Protein AF-A0A6B3I797-F1 (afdb_monomer_lite)

Radius of gyration: 17.32 Å; chains: 1; bounding box: 39×41×37 Å

Secondary structure (DSSP, 8-state):
-HHHHHHHHHHHHHGGGSPTT-------TT-TT-HHHHHHHHHSPPS--SGGGSSS-----PPP---------

pLDDT: mean 74.28, std 14.54, range [41.03, 91.56]

Foldseek 3Di:
DVVVVVVVVVVVVCVVVDDPPDDDDDDDLPDPPGVVNVVCVVPPDDPDDVVVVPDDDDDDDDPDDDDDDDDDD

Sequence (73 aa):
RASVDAVRAMMRQSIGAVPDGLPVSTVAMSDEYDPVAMWLRANARPFYDREAHAPAGAPPAAPGYGYPPQQHR

Structure (mmCIF, N/CA/C/O backbone):
data_AF-A0A6B3I797-F1
#
_entry.id   AF-A0A6B3I797-F1
#
loop_
_atom_site.group_PDB
_atom_site.id
_atom_site.type_symbol
_atom_site.label_atom_id
_atom_site.label_alt_id
_atom_site.label_comp_id
_atom_site.label_asym_id
_atom_site.label_entity_id
_atom_site.label_seq_id
_atom_site.pdbx_PDB_ins_code
_atom_site.Cartn_x
_atom_site.Cartn_y
_atom_site.Cartn_z
_atom_site.occupancy
_atom_site.B_iso_or_equiv
_atom_site.auth_seq_id
_atom_site.auth_comp_id
_atom_site.auth_asym_id
_atom_site.auth_atom_id
_atom_site.pdbx_PDB_model_num
ATOM 1 N N . ARG A 1 1 ? -3.879 -3.843 -14.423 1.00 69.06 1 ARG A N 1
ATOM 2 C CA . ARG A 1 1 ? -5.028 -2.961 -14.088 1.00 69.06 1 ARG A CA 1
ATOM 3 C C . ARG A 1 1 ? -6.059 -3.705 -13.238 1.00 69.06 1 ARG A C 1
ATOM 5 O O . ARG A 1 1 ? -6.135 -3.393 -12.063 1.00 69.06 1 ARG A O 1
ATOM 12 N N . ALA A 1 2 ? -6.681 -4.781 -13.741 1.00 80.75 2 ALA A N 1
ATOM 13 C CA . ALA A 1 2 ? -7.609 -5.622 -12.964 1.00 80.75 2 ALA A CA 1
ATOM 14 C C . ALA A 1 2 ? -7.057 -6.098 -11.601 1.00 80.75 2 ALA A C 1
ATOM 16 O O . ALA A 1 2 ? -7.753 -6.024 -10.597 1.00 80.75 2 ALA A O 1
ATOM 17 N N . SER A 1 3 ? -5.782 -6.502 -11.532 1.00 76.50 3 SER A N 1
ATOM 18 C CA . SER A 1 3 ? -5.141 -6.888 -10.264 1.00 76.50 3 SER A CA 1
ATOM 19 C C . SER A 1 3 ? -5.062 -5.736 -9.252 1.00 76.50 3 SER A C 1
ATOM 21 O O . SER A 1 3 ? -5.245 -5.957 -8.062 1.00 76.50 3 SER A O 1
ATOM 23 N N . VAL A 1 4 ? -4.829 -4.500 -9.712 1.00 79.81 4 VAL A N 1
ATOM 24 C CA . VAL A 1 4 ? -4.791 -3.305 -8.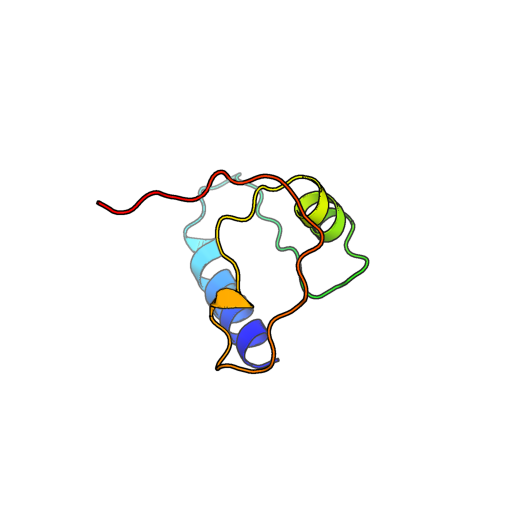848 1.00 79.81 4 VAL A CA 1
ATOM 25 C C . VAL A 1 4 ? -6.191 -2.988 -8.327 1.00 79.81 4 VAL A C 1
ATOM 27 O O . VAL A 1 4 ? -6.349 -2.679 -7.149 1.00 79.81 4 VAL A O 1
ATOM 30 N N . ASP A 1 5 ? -7.209 -3.116 -9.176 1.00 85.25 5 ASP A N 1
ATOM 31 C CA . ASP A 1 5 ? -8.602 -2.886 -8.787 1.00 85.25 5 ASP A CA 1
ATOM 32 C C . ASP A 1 5 ? -9.091 -3.938 -7.780 1.00 85.25 5 ASP A C 1
ATOM 34 O O . ASP A 1 5 ? -9.735 -3.585 -6.788 1.00 85.25 5 ASP A O 1
ATOM 38 N N . ALA A 1 6 ? -8.710 -5.206 -7.970 1.00 88.00 6 ALA A N 1
ATOM 39 C CA . ALA A 1 6 ? -8.978 -6.287 -7.024 1.00 88.00 6 ALA A CA 1
ATOM 40 C C . ALA A 1 6 ? -8.309 -6.036 -5.661 1.00 88.00 6 ALA A C 1
ATOM 42 O O . ALA A 1 6 ? -8.972 -6.122 -4.627 1.00 88.00 6 ALA A O 1
ATOM 43 N N . VAL A 1 7 ? -7.030 -5.638 -5.645 1.00 83.75 7 VAL A N 1
ATOM 44 C CA . VAL A 1 7 ? -6.323 -5.271 -4.403 1.00 83.75 7 VAL A CA 1
ATOM 45 C C . VAL A 1 7 ? -6.977 -4.062 -3.734 1.00 83.75 7 VAL A C 1
ATOM 47 O O . VAL A 1 7 ? -7.159 -4.060 -2.518 1.00 83.75 7 VAL A O 1
ATOM 50 N N . ARG A 1 8 ? -7.392 -3.047 -4.501 1.00 86.25 8 ARG A N 1
ATOM 51 C CA . ARG A 1 8 ? -8.093 -1.875 -3.957 1.00 86.25 8 ARG A CA 1
ATOM 52 C C . ARG A 1 8 ? -9.431 -2.266 -3.321 1.00 86.25 8 ARG A C 1
ATOM 54 O O . ARG A 1 8 ? -9.789 -1.716 -2.283 1.00 86.25 8 ARG A O 1
ATOM 61 N N . ALA A 1 9 ? -10.166 -3.200 -3.925 1.00 91.06 9 ALA A N 1
ATOM 62 C CA . ALA A 1 9 ? -11.401 -3.729 -3.354 1.00 91.06 9 ALA A CA 1
ATOM 63 C C . ALA A 1 9 ? -11.148 -4.509 -2.058 1.00 91.06 9 ALA A C 1
ATOM 65 O O . ALA A 1 9 ? -11.814 -4.238 -1.060 1.00 91.06 9 ALA A O 1
ATOM 66 N N . MET A 1 10 ? -10.146 -5.390 -2.052 1.00 91.56 10 MET A N 1
ATOM 67 C CA . MET A 1 10 ? -9.724 -6.133 -0.863 1.00 91.56 10 MET A CA 1
ATOM 68 C C . MET A 1 10 ? -9.329 -5.185 0.278 1.00 91.56 10 MET A C 1
ATOM 70 O O . MET A 1 10 ? -9.841 -5.316 1.383 1.00 91.56 10 MET A O 1
ATOM 74 N N . MET A 1 11 ? -8.496 -4.173 0.013 1.00 89.75 11 MET A N 1
ATOM 75 C CA . MET A 1 11 ? -8.054 -3.223 1.042 1.00 89.75 11 MET A CA 1
ATOM 76 C C . MET A 1 11 ? -9.207 -2.424 1.656 1.00 89.75 11 MET A C 1
ATOM 78 O O . MET A 1 11 ? -9.210 -2.211 2.866 1.00 89.75 11 MET A O 1
ATOM 82 N N . ARG A 1 12 ? -10.211 -2.018 0.859 1.00 89.25 12 ARG A N 1
ATOM 83 C CA . ARG A 1 12 ? -11.415 -1.348 1.393 1.00 89.25 12 ARG A CA 1
ATOM 84 C C . ARG A 1 12 ? -12.174 -2.226 2.384 1.00 89.25 12 ARG A C 1
ATOM 86 O O . ARG A 1 12 ? -12.724 -1.699 3.342 1.00 89.25 12 ARG A O 1
ATOM 93 N N . GLN A 1 13 ? -12.210 -3.536 2.149 1.00 91.12 13 GLN A N 1
ATOM 94 C CA . GLN A 1 13 ? -12.841 -4.481 3.064 1.00 91.12 13 GLN A CA 1
ATOM 95 C C . GLN A 1 13 ? -11.976 -4.716 4.312 1.00 91.12 13 GLN A C 1
ATOM 97 O O . GLN A 1 13 ? -12.496 -4.700 5.424 1.00 91.12 13 GLN A O 1
ATOM 102 N N . SER A 1 14 ? -10.661 -4.877 4.144 1.00 89.12 14 SER A N 1
ATOM 103 C CA . SER A 1 14 ? -9.736 -5.175 5.244 1.00 89.12 14 SER A CA 1
ATOM 104 C C . SER A 1 14 ? -9.517 -4.009 6.208 1.00 89.12 14 SER A C 1
ATOM 106 O O . SER A 1 14 ? -9.295 -4.248 7.391 1.00 89.12 14 SER A O 1
ATOM 108 N N . ILE A 1 15 ? -9.600 -2.755 5.743 1.00 89.06 15 ILE A N 1
ATOM 109 C CA . ILE A 1 15 ? -9.415 -1.568 6.601 1.00 89.06 15 ILE A CA 1
ATOM 110 C C . ILE A 1 15 ? -10.422 -1.524 7.756 1.00 89.06 15 ILE A C 1
ATOM 112 O O . ILE A 1 15 ? -10.074 -1.066 8.837 1.00 89.06 15 ILE A O 1
ATOM 116 N N . GLY A 1 16 ? -11.634 -2.057 7.570 1.00 89.25 16 GLY A N 1
ATOM 117 C CA . GLY A 1 16 ? -12.633 -2.129 8.640 1.00 89.25 16 GLY A CA 1
ATOM 118 C C . GLY A 1 16 ? -12.264 -3.078 9.788 1.00 89.25 16 GLY A C 1
ATOM 119 O O . GLY A 1 16 ? -12.877 -3.005 10.845 1.00 89.25 16 GLY A O 1
ATOM 120 N N . ALA A 1 17 ? -11.276 -3.957 9.598 1.00 91.00 17 ALA A N 1
ATOM 121 C CA . ALA A 1 17 ? -10.765 -4.850 10.639 1.00 91.00 17 ALA A CA 1
ATOM 122 C C . ALA A 1 17 ? -9.555 -4.268 11.396 1.00 91.00 17 ALA A C 1
ATOM 124 O O . ALA A 1 17 ? -9.005 -4.930 12.278 1.00 91.00 17 ALA A O 1
ATOM 125 N N . VAL A 1 18 ? -9.099 -3.065 11.036 1.00 89.50 18 VAL A N 1
ATOM 126 C CA . VAL A 1 18 ? -7.937 -2.424 11.658 1.00 89.50 18 VAL A CA 1
ATOM 127 C C . VAL A 1 18 ? -8.344 -1.819 13.008 1.00 89.50 18 VAL A C 1
ATOM 129 O O . VAL A 1 18 ? -9.391 -1.179 13.077 1.00 89.50 18 VAL A O 1
ATOM 132 N N . PRO A 1 19 ? -7.541 -1.990 14.077 1.00 91.25 19 PRO A N 1
ATOM 133 C CA . PRO A 1 19 ? -7.808 -1.358 15.365 1.00 91.25 19 PRO A CA 1
ATOM 134 C C . PRO A 1 19 ? -7.911 0.167 15.271 1.00 91.25 19 PRO A C 1
ATOM 136 O O . PRO A 1 19 ? -7.160 0.807 14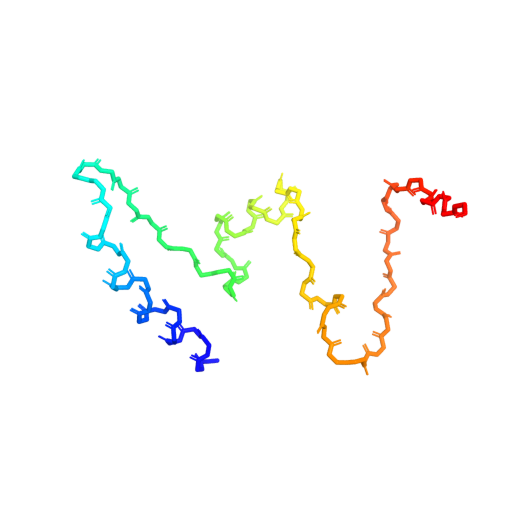.529 1.00 91.25 19 PRO A O 1
ATOM 139 N N . ASP A 1 20 ? -8.788 0.749 16.087 1.00 89.44 20 ASP A N 1
ATOM 140 C CA . ASP A 1 20 ? -8.950 2.199 16.163 1.00 89.44 20 ASP A CA 1
ATOM 141 C C . ASP A 1 20 ? -7.627 2.904 16.498 1.00 89.44 20 ASP A C 1
ATOM 143 O O . ASP A 1 20 ? -6.822 2.439 17.307 1.00 89.44 20 ASP A O 1
ATOM 147 N N . GLY A 1 21 ? -7.405 4.057 15.864 1.00 88.31 21 GLY A N 1
ATOM 148 C CA . GLY A 1 21 ? -6.216 4.884 16.080 1.00 88.31 21 GLY A CA 1
ATOM 149 C C . GLY A 1 21 ? -4.940 4.391 15.388 1.00 88.31 21 GLY A C 1
ATOM 150 O O . GLY A 1 21 ? -3.927 5.085 15.469 1.00 88.31 21 GLY A O 1
ATOM 151 N N . LEU A 1 22 ? -4.966 3.253 14.680 1.00 87.75 22 LEU A N 1
ATOM 152 C CA . LEU A 1 22 ? -3.820 2.787 13.897 1.00 87.75 22 LEU A CA 1
ATOM 153 C C . LEU A 1 22 ? -3.839 3.400 12.480 1.00 87.75 22 LEU A C 1
ATOM 155 O O . LEU A 1 22 ? -4.726 3.080 11.686 1.00 87.75 22 LEU A O 1
ATOM 159 N N . PRO A 1 23 ? -2.873 4.266 12.116 1.00 83.44 23 PRO A N 1
ATOM 160 C CA . PRO A 1 23 ? -2.822 4.841 10.778 1.00 83.44 23 PRO A CA 1
ATOM 161 C C . PRO A 1 23 ? -2.457 3.778 9.735 1.00 83.44 23 PRO A C 1
ATOM 163 O O . PRO A 1 23 ? -1.490 3.032 9.895 1.00 83.44 23 PRO A O 1
ATOM 166 N N . VAL A 1 24 ? -3.205 3.751 8.630 1.00 81.81 24 VAL A N 1
ATOM 167 C CA . VAL A 1 24 ? -2.944 2.878 7.480 1.00 81.81 24 VAL A CA 1
ATOM 168 C C . VAL A 1 24 ? -2.731 3.733 6.242 1.00 81.81 24 VAL A C 1
ATOM 170 O O . VAL A 1 24 ? -3.594 4.525 5.870 1.00 81.81 24 VAL A O 1
ATOM 173 N N . SER A 1 25 ? -1.600 3.524 5.573 1.00 80.00 25 SER A N 1
ATOM 174 C CA . SER A 1 25 ? -1.267 4.173 4.305 1.00 80.00 25 SER A CA 1
ATOM 175 C C . SER A 1 25 ? -1.035 3.118 3.230 1.00 80.00 25 SER A C 1
ATOM 177 O O . SER A 1 25 ? -0.349 2.123 3.461 1.00 80.00 25 SER A O 1
ATOM 179 N N . THR A 1 26 ? -1.595 3.332 2.039 1.00 73.94 26 THR A N 1
ATOM 180 C CA . THR A 1 26 ? -1.370 2.465 0.874 1.00 73.94 26 THR A CA 1
ATOM 181 C C . THR A 1 26 ? -0.355 3.091 -0.072 1.00 73.94 26 THR A C 1
ATOM 183 O O . THR A 1 26 ? -0.505 4.257 -0.428 1.00 73.94 26 THR A O 1
ATOM 186 N N . VAL A 1 27 ? 0.613 2.301 -0.535 1.00 76.31 27 VAL A N 1
ATOM 187 C CA . VAL A 1 27 ? 1.655 2.723 -1.484 1.00 76.31 27 VAL A CA 1
ATOM 188 C C . VAL A 1 27 ? 1.479 1.968 -2.798 1.00 76.31 27 VAL A C 1
ATOM 190 O O . VAL A 1 27 ? 1.350 0.739 -2.808 1.00 76.31 27 VAL A O 1
ATOM 193 N N . ALA A 1 28 ? 1.463 2.688 -3.919 1.00 76.94 28 ALA A N 1
ATOM 194 C CA . ALA A 1 28 ? 1.381 2.080 -5.240 1.00 76.94 28 ALA A CA 1
ATOM 195 C C . ALA A 1 28 ? 2.787 1.716 -5.730 1.00 76.94 28 ALA A C 1
ATOM 197 O O . ALA A 1 28 ? 3.454 2.507 -6.380 1.00 76.94 28 ALA A O 1
ATOM 198 N N . MET A 1 29 ? 3.217 0.478 -5.483 1.00 78.88 29 MET A N 1
ATOM 199 C CA . MET A 1 29 ? 4.552 -0.006 -5.886 1.00 78.88 29 MET A CA 1
ATOM 200 C C . MET A 1 29 ? 4.811 0.007 -7.410 1.00 78.88 29 MET A C 1
ATOM 202 O O . MET A 1 29 ? 5.934 -0.266 -7.837 1.00 78.88 29 MET A O 1
ATOM 206 N N . SER A 1 30 ? 3.776 0.254 -8.224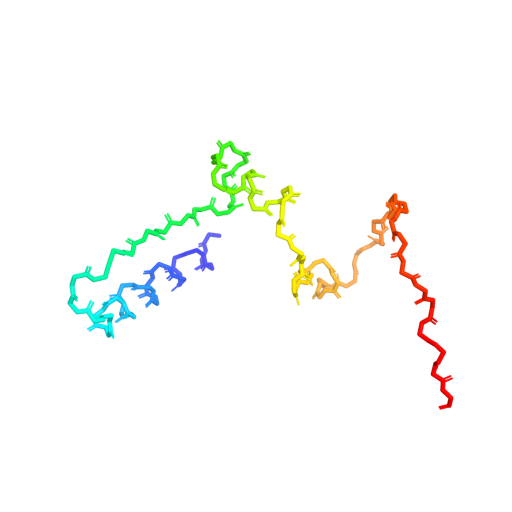 1.00 76.81 30 SER A N 1
ATOM 207 C CA . SER A 1 30 ? 3.858 0.406 -9.682 1.00 76.81 30 SER A CA 1
ATOM 208 C C . SER A 1 30 ? 4.230 1.816 -10.139 1.00 76.81 30 SER A C 1
ATOM 210 O O . SER A 1 30 ? 4.535 1.985 -11.312 1.00 76.81 30 SER A O 1
ATOM 212 N N . ASP A 1 31 ? 4.150 2.817 -9.262 1.00 80.12 31 ASP A N 1
ATOM 213 C CA . ASP A 1 31 ? 4.716 4.133 -9.543 1.00 80.12 31 ASP A CA 1
ATOM 214 C C . ASP A 1 31 ? 6.233 4.060 -9.327 1.00 80.12 31 ASP A C 1
ATOM 216 O O . ASP A 1 31 ? 6.710 3.622 -8.278 1.00 80.12 31 ASP A O 1
ATOM 220 N N . GLU A 1 32 ? 7.002 4.421 -10.349 1.00 76.50 32 GLU A N 1
ATOM 221 C CA . GLU A 1 32 ? 8.464 4.361 -10.312 1.00 76.50 32 GLU A CA 1
ATOM 222 C C . GLU A 1 32 ? 9.079 5.484 -9.475 1.00 76.50 32 GLU A C 1
ATOM 224 O O . GLU A 1 32 ? 10.205 5.323 -8.999 1.00 76.50 32 GLU A O 1
ATOM 229 N N . TYR A 1 33 ? 8.337 6.574 -9.260 1.00 84.44 33 TYR A N 1
ATOM 230 C CA . TYR A 1 33 ? 8.799 7.763 -8.544 1.00 84.44 33 TYR A CA 1
ATOM 231 C C . TYR A 1 33 ? 8.197 7.904 -7.142 1.00 84.44 33 TYR A C 1
ATOM 233 O O . TYR A 1 33 ? 8.454 8.901 -6.466 1.00 84.44 33 TYR A O 1
ATOM 241 N N . ASP A 1 34 ? 7.420 6.923 -6.672 1.00 86.38 34 ASP A N 1
ATOM 242 C CA . ASP A 1 34 ? 6.931 6.930 -5.295 1.00 86.38 34 ASP A CA 1
ATOM 243 C C . ASP A 1 34 ? 8.126 6.790 -4.323 1.00 86.38 34 ASP A C 1
ATOM 245 O O . ASP A 1 34 ? 8.852 5.789 -4.370 1.00 86.38 34 ASP A O 1
ATOM 249 N N . PRO A 1 35 ? 8.365 7.769 -3.429 1.00 85.81 35 PRO A N 1
ATOM 250 C CA . PRO A 1 35 ? 9.559 7.790 -2.587 1.00 85.81 35 PRO A CA 1
ATOM 251 C C . PRO A 1 35 ? 9.601 6.623 -1.593 1.00 85.81 35 PRO A C 1
ATOM 253 O O . PRO A 1 35 ? 10.686 6.158 -1.235 1.00 85.81 35 PRO A O 1
ATOM 256 N N . VAL A 1 36 ? 8.442 6.113 -1.164 1.00 85.19 36 VAL A N 1
ATOM 257 C CA . VAL A 1 36 ? 8.363 4.950 -0.274 1.00 85.19 36 VAL A CA 1
ATOM 258 C C . VAL A 1 36 ? 8.661 3.678 -1.057 1.00 85.19 36 VAL A C 1
ATOM 260 O O . VAL A 1 36 ? 9.430 2.840 -0.584 1.00 85.19 36 VAL A O 1
ATOM 263 N N . ALA A 1 37 ? 8.126 3.543 -2.272 1.00 87.00 37 ALA A N 1
ATOM 264 C CA . ALA A 1 37 ? 8.449 2.429 -3.156 1.00 87.00 37 ALA A CA 1
ATOM 265 C C . ALA A 1 37 ? 9.948 2.405 -3.504 1.00 87.00 37 ALA A C 1
ATOM 267 O O . ALA A 1 37 ? 10.568 1.339 -3.453 1.00 87.00 37 ALA A O 1
ATOM 268 N N . MET A 1 38 ? 10.551 3.565 -3.787 1.00 87.44 38 MET A N 1
ATOM 269 C CA . MET A 1 38 ? 11.994 3.700 -4.015 1.00 87.44 38 MET A CA 1
ATOM 270 C C . MET A 1 38 ? 12.806 3.282 -2.782 1.00 87.44 38 MET A C 1
ATOM 272 O O . MET A 1 38 ? 13.739 2.485 -2.903 1.00 87.44 38 MET A O 1
ATOM 276 N N . 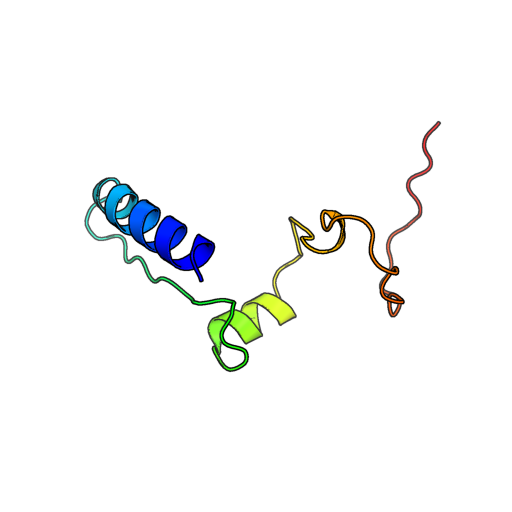TRP A 1 39 ? 12.435 3.759 -1.589 1.00 88.69 39 TRP A N 1
ATOM 277 C CA . TRP A 1 39 ? 13.115 3.386 -0.347 1.00 88.69 39 TRP A CA 1
ATOM 278 C C . TRP A 1 39 ? 13.003 1.884 -0.056 1.00 88.69 39 TRP A C 1
ATOM 280 O O . TRP A 1 39 ? 14.008 1.250 0.274 1.00 88.69 39 TRP A O 1
ATOM 290 N N . LEU A 1 40 ? 11.814 1.294 -0.230 1.00 85.19 40 LEU A N 1
ATOM 291 C CA . LEU A 1 40 ? 11.584 -0.140 -0.037 1.00 85.19 40 LEU A CA 1
ATOM 292 C C . LEU A 1 40 ? 12.423 -0.982 -1.001 1.00 85.19 40 LEU A C 1
ATOM 294 O O . LEU A 1 40 ? 13.023 -1.958 -0.565 1.00 85.19 40 LEU A O 1
ATOM 298 N N . ARG A 1 41 ? 12.527 -0.603 -2.282 1.00 80.44 41 ARG A N 1
ATOM 299 C CA . ARG A 1 41 ? 13.382 -1.314 -3.254 1.00 80.44 41 ARG A CA 1
ATOM 300 C C . ARG A 1 41 ? 14.861 -1.292 -2.858 1.00 80.44 41 ARG A C 1
ATOM 302 O O . ARG A 1 41 ? 15.559 -2.268 -3.103 1.00 80.44 41 ARG A O 1
ATOM 309 N N . ALA A 1 42 ? 15.328 -0.200 -2.253 1.00 86.62 42 ALA A N 1
ATOM 310 C CA . ALA A 1 42 ? 16.721 -0.057 -1.839 1.00 86.62 42 ALA A CA 1
ATOM 311 C C . ALA A 1 42 ? 17.046 -0.748 -0.500 1.00 86.62 42 ALA A C 1
ATOM 313 O O . ALA A 1 42 ? 18.186 -1.156 -0.297 1.00 86.62 42 ALA A O 1
ATOM 314 N N . ASN A 1 43 ? 16.077 -0.870 0.416 1.00 8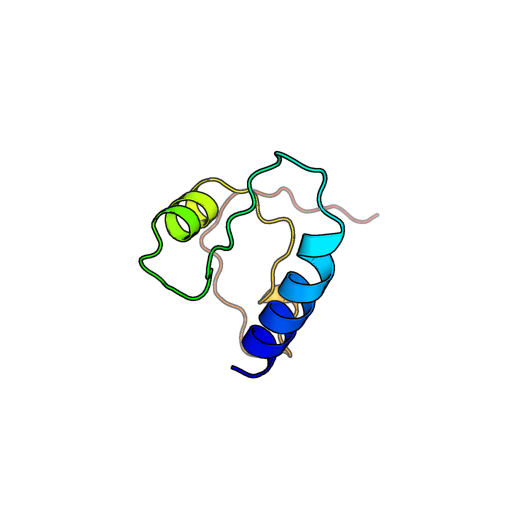5.69 43 ASN A N 1
ATOM 315 C CA . ASN A 1 43 ? 16.347 -1.258 1.810 1.00 85.69 43 ASN A CA 1
ATOM 316 C C . ASN A 1 43 ? 15.643 -2.542 2.267 1.00 85.69 43 ASN A C 1
ATOM 318 O O . ASN A 1 43 ? 16.061 -3.147 3.256 1.00 85.69 43 ASN A O 1
ATOM 322 N N . ALA A 1 44 ? 14.570 -2.972 1.602 1.00 81.81 44 ALA A N 1
ATOM 323 C CA . ALA A 1 44 ? 13.855 -4.178 1.995 1.00 81.81 44 ALA A CA 1
ATOM 324 C C . ALA A 1 44 ? 14.530 -5.414 1.396 1.00 81.81 44 ALA A C 1
ATOM 326 O O . ALA A 1 44 ? 14.768 -5.492 0.192 1.00 81.81 44 ALA A O 1
ATOM 327 N N . ARG A 1 45 ? 14.784 -6.427 2.231 1.00 76.06 45 ARG A N 1
ATOM 328 C CA . ARG A 1 45 ? 15.194 -7.739 1.730 1.00 76.06 45 ARG A CA 1
ATOM 329 C C . ARG A 1 45 ? 13.990 -8.381 1.029 1.00 76.06 45 ARG A C 1
ATOM 331 O O . ARG A 1 45 ? 12.958 -8.548 1.687 1.00 76.06 45 ARG A O 1
ATOM 338 N N . PRO A 1 46 ? 14.085 -8.759 -0.256 1.00 71.81 46 PRO A N 1
ATOM 339 C CA . PRO A 1 46 ? 12.979 -9.419 -0.934 1.00 71.81 46 PRO A CA 1
ATOM 340 C C . PRO A 1 46 ? 12.605 -10.709 -0.197 1.00 71.81 46 PRO A C 1
ATOM 342 O O . PRO A 1 46 ? 13.469 -11.535 0.097 1.00 71.81 46 PRO A O 1
ATOM 345 N N . PHE A 1 47 ? 11.323 -10.868 0.132 1.00 73.69 47 PHE A N 1
ATOM 346 C CA . PHE A 1 47 ? 10.779 -12.123 0.670 1.00 73.69 47 PHE A CA 1
ATOM 347 C C . PHE A 1 47 ? 10.067 -12.949 -0.411 1.00 73.69 47 PHE A C 1
ATOM 349 O O . PHE A 1 47 ? 9.853 -14.143 -0.235 1.00 73.69 47 PHE A O 1
ATOM 356 N N . TYR A 1 48 ? 9.692 -12.297 -1.513 1.00 72.12 48 TYR A N 1
ATOM 357 C CA . TYR A 1 48 ? 8.995 -12.872 -2.652 1.00 72.12 48 TYR A CA 1
ATOM 358 C C . TYR A 1 48 ? 9.558 -12.259 -3.934 1.00 72.12 48 TYR A C 1
ATOM 360 O O . TYR A 1 48 ? 9.608 -11.033 -4.059 1.00 72.12 48 TYR A O 1
ATOM 368 N N . ASP A 1 49 ? 9.962 -13.111 -4.872 1.00 71.94 49 ASP A N 1
ATOM 369 C CA . ASP A 1 49 ? 10.395 -12.715 -6.208 1.00 71.94 49 ASP A CA 1
ATOM 370 C C . ASP A 1 49 ? 9.295 -13.064 -7.217 1.00 71.94 49 ASP A C 1
ATOM 372 O O . ASP A 1 49 ? 8.957 -14.229 -7.422 1.00 71.94 49 ASP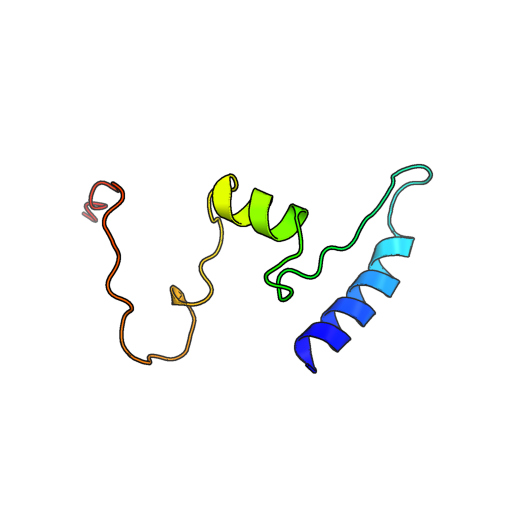 A O 1
ATOM 376 N N . ARG A 1 50 ? 8.701 -12.037 -7.831 1.00 67.81 50 ARG A N 1
ATOM 377 C CA . ARG A 1 50 ? 7.641 -12.220 -8.827 1.00 67.81 50 ARG A CA 1
ATOM 378 C C . ARG A 1 50 ? 8.187 -12.776 -10.140 1.00 67.81 50 ARG A C 1
ATOM 380 O O . ARG A 1 50 ? 7.481 -13.560 -10.768 1.00 67.81 50 ARG A O 1
ATOM 387 N N . GLU A 1 51 ? 9.395 -12.389 -10.540 1.00 66.06 51 GLU A N 1
ATOM 388 C CA . GLU A 1 51 ? 9.992 -12.813 -11.812 1.00 66.06 51 GLU A CA 1
ATOM 389 C C . GLU A 1 51 ? 10.367 -14.297 -11.764 1.00 66.06 51 GLU A C 1
ATOM 391 O O . GLU A 1 51 ? 10.155 -15.018 -12.735 1.00 66.06 51 GLU A O 1
ATOM 396 N N . ALA A 1 52 ? 10.782 -14.797 -10.595 1.00 67.50 52 ALA A N 1
ATOM 397 C CA . ALA A 1 52 ? 10.970 -16.231 -10.355 1.00 67.50 52 ALA A CA 1
ATOM 398 C C . ALA A 1 52 ? 9.687 -17.070 -10.545 1.00 67.50 52 ALA A C 1
ATOM 400 O O . ALA A 1 52 ? 9.766 -18.277 -10.774 1.00 67.50 52 ALA A O 1
ATOM 401 N N . HIS A 1 53 ? 8.509 -16.446 -10.453 1.00 69.44 53 HIS A N 1
ATOM 402 C CA . HIS A 1 53 ? 7.204 -17.089 -10.624 1.00 69.44 53 HIS A CA 1
ATOM 403 C C . HIS A 1 53 ? 6.495 -16.712 -11.936 1.00 69.44 53 HIS A C 1
ATOM 405 O O . HIS A 1 53 ? 5.366 -17.157 -12.164 1.00 69.44 53 HIS A O 1
ATOM 411 N N . ALA A 1 54 ? 7.118 -15.911 -12.807 1.00 69.38 54 ALA A N 1
ATOM 412 C CA . ALA A 1 54 ? 6.567 -15.617 -14.123 1.00 69.38 54 ALA A CA 1
ATOM 413 C C . ALA A 1 54 ? 6.638 -16.872 -15.025 1.00 69.38 54 ALA A C 1
ATOM 415 O O . ALA A 1 54 ? 7.615 -17.623 -14.960 1.00 69.38 54 ALA A O 1
ATOM 416 N N . PRO A 1 55 ? 5.620 -17.141 -15.869 1.00 61.47 55 PRO A N 1
ATOM 417 C CA . PRO A 1 55 ? 5.687 -18.230 -16.841 1.00 61.47 55 PRO A CA 1
ATOM 418 C C . PRO A 1 55 ? 6.908 -18.023 -17.744 1.00 61.47 55 PRO A C 1
ATOM 420 O O . PRO A 1 55 ? 7.103 -16.930 -18.267 1.00 61.47 55 PRO A O 1
ATOM 423 N N . ALA A 1 56 ? 7.734 -19.066 -17.875 1.00 53.94 56 ALA A N 1
ATOM 424 C CA . ALA A 1 56 ? 9.100 -18.995 -18.391 1.00 53.94 56 ALA A CA 1
ATOM 425 C C . ALA A 1 56 ? 9.242 -18.146 -19.672 1.00 53.94 56 ALA A C 1
ATOM 427 O O . ALA A 1 56 ? 8.937 -18.589 -20.779 1.00 53.94 56 ALA A O 1
ATOM 428 N N . GLY A 1 57 ? 9.769 -16.935 -19.499 1.00 55.81 57 GLY A N 1
ATOM 429 C CA . GLY A 1 57 ? 10.347 -16.084 -20.530 1.00 55.81 57 GLY A CA 1
ATOM 430 C C . GLY A 1 57 ? 11.717 -15.627 -20.032 1.00 55.81 57 GLY A C 1
ATOM 431 O O . GLY A 1 57 ? 11.816 -15.209 -18.888 1.00 55.81 57 GLY A O 1
ATOM 432 N N . ALA A 1 58 ? 12.740 -15.822 -20.873 1.00 48.25 58 ALA A N 1
ATOM 433 C CA . ALA A 1 58 ? 14.185 -15.590 -20.705 1.00 48.25 58 ALA A CA 1
ATOM 434 C C . ALA A 1 58 ? 14.702 -15.112 -19.320 1.00 48.25 58 ALA A C 1
ATOM 436 O O . ALA A 1 58 ? 14.318 -14.040 -18.856 1.00 48.25 58 ALA A O 1
ATOM 437 N N . PRO A 1 59 ? 15.665 -15.830 -18.701 1.00 45.81 59 PRO A N 1
ATOM 438 C CA . PRO A 1 59 ? 16.204 -15.449 -17.399 1.00 45.81 59 PRO A CA 1
ATOM 439 C C . PRO A 1 59 ? 16.882 -14.067 -17.466 1.00 45.81 59 PRO A C 1
ATOM 441 O O . PRO A 1 59 ? 17.755 -13.867 -18.318 1.00 45.81 59 PRO A O 1
ATOM 444 N N . PRO A 1 60 ? 16.546 -13.115 -16.577 1.00 50.31 60 PRO A N 1
ATOM 445 C CA . PRO A 1 60 ? 17.334 -11.901 -16.437 1.00 50.31 60 PRO A CA 1
ATOM 446 C C . PRO A 1 60 ? 18.725 -12.258 -15.895 1.00 50.31 60 PRO A C 1
ATOM 448 O O . PRO A 1 60 ? 18.866 -12.989 -14.913 1.00 50.31 60 PRO A O 1
ATOM 451 N N . ALA A 1 61 ? 19.769 -11.748 -16.551 1.00 51.25 61 ALA A N 1
ATOM 452 C CA . ALA A 1 61 ? 21.145 -11.872 -16.089 1.00 51.25 61 ALA A CA 1
ATOM 453 C C . ALA A 1 61 ? 21.297 -11.144 -14.745 1.00 51.25 61 ALA A C 1
ATOM 455 O O . ALA A 1 61 ? 21.268 -9.916 -14.689 1.00 51.25 61 ALA A O 1
ATOM 456 N N . ALA A 1 62 ? 21.434 -11.906 -13.661 1.00 51.69 62 ALA A N 1
ATOM 457 C CA . ALA A 1 62 ? 21.663 -11.373 -12.326 1.00 51.69 62 ALA A CA 1
ATOM 458 C C . ALA A 1 62 ? 23.047 -10.690 -12.245 1.00 51.69 62 ALA A C 1
ATOM 460 O O . ALA A 1 62 ? 24.061 -11.367 -12.441 1.00 51.69 62 ALA A O 1
ATOM 461 N N . PRO A 1 63 ? 23.144 -9.388 -11.913 1.00 46.28 63 PRO A N 1
ATOM 462 C CA . PRO A 1 63 ? 24.391 -8.818 -11.424 1.00 46.28 63 PRO A CA 1
ATOM 463 C C . PRO A 1 63 ? 24.601 -9.342 -9.998 1.00 46.28 63 PRO A C 1
ATOM 465 O O . PRO A 1 63 ? 23.733 -9.198 -9.139 1.00 46.28 63 PRO A O 1
ATOM 468 N N . GLY A 1 64 ? 25.729 -10.013 -9.771 1.00 55.94 64 GLY A N 1
ATOM 469 C CA . GLY A 1 64 ? 25.993 -10.777 -8.557 1.00 55.94 64 GLY A CA 1
ATOM 470 C C . GLY A 1 64 ? 25.833 -9.987 -7.255 1.00 55.94 64 GLY A C 1
ATOM 471 O O . GLY A 1 64 ? 26.472 -8.960 -7.050 1.00 55.94 64 GLY A O 1
ATOM 472 N N . TYR A 1 65 ? 25.048 -10.551 -6.339 1.00 41.03 65 TYR A N 1
ATOM 473 C CA . TYR A 1 65 ? 25.159 -10.325 -4.902 1.00 41.03 65 TYR A CA 1
ATOM 474 C C . TYR A 1 65 ? 25.066 -11.677 -4.192 1.00 41.03 65 TYR A C 1
ATOM 476 O O . TYR A 1 65 ? 24.256 -12.531 -4.546 1.00 41.03 65 TYR A O 1
ATOM 484 N N . GLY A 1 66 ? 25.980 -11.881 -3.244 1.00 54.00 66 GLY A N 1
ATOM 485 C CA . GLY A 1 66 ? 26.348 -13.178 -2.692 1.00 54.00 66 GLY A CA 1
ATOM 486 C C . GLY A 1 66 ? 25.203 -13.934 -2.026 1.00 54.00 66 GLY A C 1
ATOM 487 O O . GLY A 1 66 ? 24.645 -13.495 -1.024 1.00 54.00 66 GLY A O 1
ATOM 488 N N . TYR A 1 67 ? 24.943 -15.133 -2.534 1.00 50.44 67 TYR A N 1
ATOM 489 C CA . TYR A 1 67 ? 24.306 -16.205 -1.785 1.00 50.44 67 TYR A CA 1
ATOM 490 C C . TYR A 1 67 ? 25.178 -17.458 -1.946 1.00 50.44 67 TYR A C 1
ATOM 492 O O . TYR A 1 67 ? 25.543 -17.786 -3.078 1.00 50.44 67 TYR A O 1
ATOM 500 N N . PRO A 1 68 ? 25.577 -18.147 -0.861 1.00 52.69 68 PRO A N 1
ATOM 501 C CA . PRO A 1 68 ? 26.268 -19.423 -0.983 1.00 52.69 68 PRO A CA 1
ATOM 502 C C . PRO A 1 68 ? 25.308 -20.469 -1.574 1.00 52.69 68 PRO A C 1
ATOM 504 O O . PRO A 1 68 ? 24.125 -20.479 -1.217 1.00 52.69 68 PRO A O 1
ATOM 507 N N . PRO A 1 69 ? 25.781 -21.347 -2.475 1.00 60.78 69 PRO A N 1
ATOM 508 C CA . PRO A 1 69 ? 24.933 -22.367 -3.073 1.00 60.78 69 PRO A CA 1
ATOM 509 C C . PRO A 1 69 ? 24.399 -23.292 -1.978 1.00 60.78 69 PRO A C 1
ATOM 511 O O . PRO A 1 69 ? 25.165 -23.863 -1.198 1.00 60.78 69 PRO A O 1
ATOM 514 N N . GLN A 1 70 ? 23.075 -23.438 -1.920 1.00 59.00 70 GLN A N 1
ATOM 515 C CA . GLN A 1 70 ? 22.425 -24.416 -1.059 1.00 59.00 70 GLN A CA 1
ATOM 516 C C . GLN A 1 70 ? 22.793 -25.816 -1.566 1.00 59.00 70 GLN A C 1
ATOM 518 O O . GLN A 1 70 ? 22.285 -26.277 -2.588 1.00 59.00 70 GLN A O 1
ATOM 523 N N . GLN A 1 71 ? 23.724 -26.470 -0.870 1.00 57.00 71 GLN A N 1
ATOM 524 C CA . GLN A 1 71 ? 24.058 -27.873 -1.089 1.00 57.00 71 GLN A CA 1
ATOM 525 C C . GLN A 1 71 ? 22.884 -28.726 -0.603 1.00 57.00 71 GLN A C 1
ATOM 527 O O . GLN A 1 71 ? 22.763 -29.020 0.585 1.00 57.00 71 GLN A O 1
ATOM 532 N N . HIS A 1 72 ? 22.000 -29.097 -1.526 1.00 51.31 72 HIS A N 1
ATOM 533 C CA . HIS A 1 72 ? 21.055 -30.182 -1.303 1.00 51.31 72 HIS A CA 1
ATOM 534 C C . HIS A 1 72 ? 21.833 -31.502 -1.271 1.00 51.31 72 HIS A C 1
ATOM 536 O O . HIS A 1 72 ? 22.624 -31.778 -2.175 1.00 51.31 72 HIS A O 1
ATOM 542 N N . ARG A 1 73 ? 21.643 -32.263 -0.193 1.00 53.44 73 ARG A N 1
ATOM 543 C CA . ARG A 1 73 ? 22.191 -33.606 -0.003 1.00 53.44 73 ARG A CA 1
ATOM 544 C C . ARG A 1 73 ? 21.179 -34.650 -0.445 1.00 53.44 73 ARG A C 1
ATOM 546 O O . ARG A 1 73 ? 19.977 -34.405 -0.201 1.00 53.44 73 ARG A O 1
#